Protein 2DP9 (pdb70)

B-factor: mean 29.83, std 12.29, range [11.93, 92.95]

Secondary structure (DSSP, 8-state):
---S---S-EEE--TTHHHHHHTT---EEEESS-----EEEEEEETTEEEEEEEEEEEEEEE-HHHHGGGHHHH---HHHHHHHHTTS-EEEEEEEEEEEEEEEEE---TTT-------TT---

InterPro domains:
  IPR007374 ASCH domain [PF04266] (9-70)
  IPR007374 ASCH domain [SM01022] (8-96)
  IPR015947 PUA-like superfamily [SSF88697] (2-113)

Foldseek 3Di:
DDDDDDDPAADEDEPPQLVCQQVPQAFWDKDQDDAPDFAKYFYDYPQWGFWIWTQHDKDDFDFLVRCVVVCRHHVDDSVVVCVPCVRHTMMIGGTDPHHTDPDIHGADDPDVGDDDDRCRPPDD

Organism: Thermus thermophilus (strain ATCC 27634 / DSM 579 / HB8) (NCBI:txid300852)

Solvent-accessible surface area: 8326 Å² total; per-residue (Å²): 101,151,72,189,102,129,24,199,80,46,28,68,3,188,88,81,55,0,28,26,0,2,78,48,165,6,64,21,11,18,56,111,163,83,4,143,47,114,23,53,10,0,1,13,11,74,16,119,36,15,0,1,0,27,1,70,15,33,86,40,83,25,42,13,102,89,0,55,76,55,67,106,66,0,61,7,116,73,71,130,5,103,58,79,0,129,150,102,81,0,30,0,27,33,6,84,63,24,32,102,8,142,152,79,82,120,24,80,160,165,135,59,35,106,113,161,125,81,97,34,41,64,230,250

CATH classification: 2.30.130.30

Sequence (124 aa):
MDYMERPKLGLIVREPYASLIVDGRKVWEIRRRKTRHRGPLGIVSGGRLIGQADLVGVEGPFSVEELLAHQEKHLAEEAFLRAYAKDEPLYAWVLENAFRYEKPLHVPRRPGRVMFVDLSEVRW

Nearest PDB structures (foldseek):
  2dp9-assembly1_A-2  TM=1.008E+00  e=6.711E-28  Thermus thermophilus HB8
  1wk2-assembly1_A  TM=9.762E-01  e=2.920E-15  Thermus thermophilus
  5y6c-assembly2_B  TM=8.685E-01  e=6.038E-07  Zymomonas mobilis subsp. mobilis ATCC 10988
  5y6b-assembly4_D  TM=8.730E-01  e=1.292E-06  Zymomonas mobilis subsp. mobilis ATCC 10988
  5guq-assembly4_D  TM=8.792E-01  e=3.797E-06  Zymomonas mobilis subsp. mobilis ATCC 10988

Structure (mmCIF, N/CA/C/O backbone):
data_2DP9
#
_entry.id   2DP9
#
_cell.length_a   52.369
_cell.length_b   54.468
_cell.length_c   42.980
_cell.angle_alpha   90.00
_cell.angle_beta   97.22
_cell.angle_gamma   90.00
#
_symmetry.space_group_name_H-M   'C 1 2 1'
#
loop_
_entity.id
_entity.type
_entity.pdbx_description
1 polymer 'Hypothetical protein TTHA0113'
2 water water
#
loop_
_atom_site.group_PDB
_atom_site.id
_atom_site.type_symbol
_atom_site.label_atom_id
_atom_site.label_alt_id
_atom_site.label_comp_id
_atom_site.label_asym_id
_atom_site.label_entity_id
_atom_site.label_seq_id
_atom_site.pdbx_PDB_ins_code
_atom_site.Cartn_x
_atom_site.Cartn_y
_atom_site.Cartn_z
_atom_site.occupancy
_atom_site.B_iso_or_equiv
_atom_site.auth_seq_id
_atom_site.auth_comp_id
_atom_site.auth_asym_id
_atom_site.auth_atom_id
_atom_site.pdbx_PDB_model_num
ATOM 1 N N . MET A 1 1 ? 6.328 43.762 -3.925 1.00 61.44 -2 MET A N 1
ATOM 2 C CA . MET A 1 1 ? 5.401 44.921 -4.072 1.00 61.61 -2 MET A CA 1
ATOM 3 C C . MET A 1 1 ? 5.896 45.897 -5.134 1.00 60.45 -2 MET A C 1
ATOM 4 O O . MET A 1 1 ? 6.118 47.077 -4.857 1.00 60.20 -2 MET A O 1
ATOM 9 N N . ASP A 1 2 ? 6.068 45.391 -6.351 1.00 58.57 -1 ASP A N 1
ATOM 10 C CA . ASP A 1 2 ? 6.524 46.200 -7.477 1.00 56.13 -1 ASP A CA 1
ATOM 11 C C . ASP A 1 2 ? 7.862 46.885 -7.205 1.00 53.48 -1 ASP A C 1
ATOM 12 O O . ASP A 1 2 ? 7.940 48.111 -7.114 1.00 52.28 -1 ASP A O 1
ATOM 17 N N . TYR A 1 3 ? 8.912 46.083 -7.078 1.00 49.97 0 TYR A N 1
ATOM 18 C CA . TYR A 1 3 ? 10.251 46.596 -6.828 1.00 47.10 0 TYR A CA 1
ATOM 19 C C . TYR A 1 3 ? 11.075 46.511 -8.107 1.00 46.26 0 TYR A C 1
ATOM 20 O O . TYR A 1 3 ? 10.806 45.675 -8.968 1.00 45.53 0 TYR A O 1
ATOM 29 N N . MET A 1 4 ? 12.077 47.374 -8.233 1.00 45.25 1 MET A N 1
ATOM 30 C CA . MET A 1 4 ? 12.934 47.348 -9.414 1.00 44.98 1 MET A CA 1
ATOM 31 C C . MET A 1 4 ? 14.200 46.558 -9.095 1.00 43.59 1 MET A C 1
ATOM 32 O O . MET A 1 4 ? 14.725 45.835 -9.945 1.00 42.84 1 MET A O 1
ATOM 37 N N . GLU A 1 5 ? 14.683 46.705 -7.865 1.00 40.76 2 GLU A N 1
ATOM 38 C CA . GLU A 1 5 ? 15.877 45.998 -7.426 1.00 40.43 2 GLU A CA 1
ATOM 39 C C . GLU A 1 5 ? 15.545 44.565 -7.015 1.00 38.29 2 GLU A C 1
ATOM 40 O O . GLU A 1 5 ? 14.434 44.271 -6.583 1.00 36.06 2 GLU A O 1
ATOM 46 N N . ARG A 1 6 ? 16.515 43.673 -7.164 1.00 36.97 3 ARG A N 1
ATOM 47 C CA . ARG A 1 6 ? 16.324 42.278 -6.804 1.00 35.36 3 ARG A CA 1
ATOM 48 C C . ARG A 1 6 ? 17.425 41.868 -5.832 1.00 33.39 3 ARG A C 1
ATOM 49 O O . ARG A 1 6 ? 18.508 42.447 -5.842 1.00 33.68 3 ARG A O 1
ATOM 57 N N . PRO A 1 7 ? 17.160 40.868 -4.973 1.00 30.28 4 PRO A N 1
ATOM 58 C CA . PRO A 1 7 ? 18.163 40.414 -4.005 1.00 26.57 4 PRO A CA 1
ATOM 59 C C . PRO A 1 7 ? 19.375 39.760 -4.661 1.00 25.05 4 PRO A C 1
ATOM 60 O O . PRO A 1 7 ? 19.252 39.082 -5.685 1.00 23.04 4 PRO A O 1
ATOM 64 N N . LYS A 1 8 ? 20.544 39.971 -4.062 1.00 24.41 5 LYS A N 1
ATOM 65 C CA . LYS A 1 8 ? 21.793 39.413 -4.566 1.00 22.63 5 LYS A CA 1
ATOM 66 C C . LYS A 1 8 ? 22.050 38.026 -3.985 1.00 20.37 5 LYS A C 1
ATOM 67 O O . LYS A 1 8 ? 22.776 37.219 -4.575 1.00 17.83 5 LYS A O 1
ATOM 73 N N . LEU A 1 9 ? 21.453 37.770 -2.825 1.00 17.71 6 LEU A N 1
ATOM 74 C CA . LEU A 1 9 ? 21.610 36.503 -2.123 1.00 16.45 6 LEU A CA 1
ATOM 75 C C . LEU A 1 9 ? 20.280 35.801 -1.880 1.00 16.79 6 LEU A C 1
ATOM 76 O O . LEU A 1 9 ? 19.248 36.437 -1.674 1.00 15.65 6 LEU A O 1
ATOM 81 N N . GLY A 1 10 ? 20.320 34.476 -1.891 1.00 17.55 7 GLY A N 1
ATOM 82 C CA . GLY A 1 10 ? 19.118 33.707 -1.652 1.00 15.39 7 GLY A CA 1
ATOM 83 C C . GLY A 1 10 ? 19.350 32.682 -0.564 1.00 16.33 7 GLY A C 1
ATOM 84 O O . GLY A 1 10 ? 20.490 32.345 -0.247 1.00 15.94 7 GLY A O 1
ATOM 85 N N . LEU A 1 11 ? 18.260 32.200 0.020 1.00 15.94 8 LEU A N 1
ATOM 86 C CA . LEU A 1 11 ? 18.331 31.192 1.058 1.00 14.30 8 LEU A CA 1
ATOM 87 C C . LEU A 1 11 ? 17.490 30.012 0.615 1.00 14.25 8 LEU 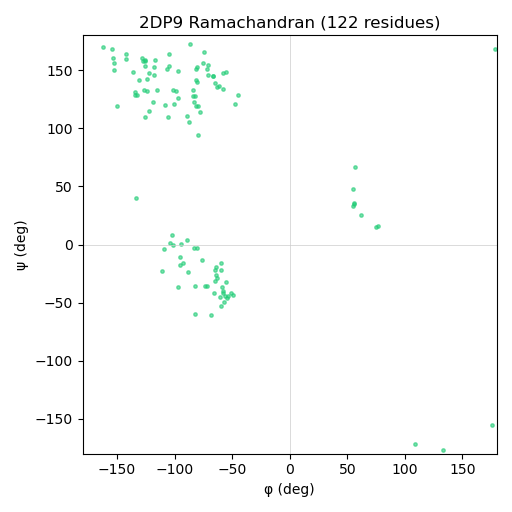A C 1
ATOM 88 O O . LEU A 1 11 ? 16.351 30.182 0.182 1.00 13.04 8 LEU A O 1
ATOM 93 N N . ILE A 1 12 ? 18.046 28.812 0.720 1.00 16.08 9 ILE A N 1
ATOM 94 C CA . ILE A 1 12 ? 17.299 27.623 0.346 1.00 14.92 9 ILE A CA 1
ATOM 95 C C . ILE A 1 12 ? 16.346 27.252 1.483 1.00 17.20 9 ILE A C 1
ATOM 96 O O . ILE A 1 12 ? 16.771 26.993 2.615 1.00 15.27 9 ILE A O 1
ATOM 101 N N . VAL A 1 13 ? 15.050 27.248 1.188 1.00 16.47 10 VAL A N 1
ATOM 102 C CA . VAL A 1 13 ? 14.049 26.899 2.196 1.00 17.81 10 VAL A CA 1
ATOM 103 C C . VAL A 1 13 ? 13.159 25.793 1.644 1.00 17.61 10 VAL A C 1
ATOM 104 O O . VAL A 1 13 ? 12.698 25.870 0.510 1.00 14.77 10 VAL A O 1
ATOM 108 N N . ARG A 1 14 ? 12.925 24.764 2.450 1.00 18.74 11 ARG A N 1
ATOM 109 C CA . ARG A 1 14 ? 12.099 23.641 2.019 1.00 18.92 11 ARG A CA 1
ATOM 110 C C . ARG A 1 14 ? 10.618 23.958 2.148 1.00 18.97 11 ARG A C 1
ATOM 111 O O . ARG A 1 14 ? 10.215 24.786 2.971 1.00 16.79 11 ARG A O 1
ATOM 119 N N . GLU A 1 15 ? 9.802 23.312 1.327 1.00 17.44 12 GLU A N 1
ATOM 120 C CA . GLU A 1 15 ? 8.370 23.511 1.433 1.00 20.74 12 GLU A CA 1
ATOM 121 C C . GLU A 1 15 ? 8.002 22.708 2.675 1.00 22.11 12 GLU A C 1
ATOM 122 O O . GLU A 1 15 ? 8.731 21.795 3.062 1.00 24.65 12 GLU A O 1
ATOM 128 N N . PRO A 1 16 ? 6.887 23.047 3.334 1.00 21.94 13 PRO A N 1
ATOM 129 C CA . PRO A 1 16 ? 5.950 24.124 2.999 1.00 22.66 13 PRO A CA 1
ATOM 130 C C . PRO A 1 16 ? 6.404 25.495 3.517 1.00 21.59 13 PRO A C 1
ATOM 131 O O . PRO A 1 16 ? 5.762 26.512 3.254 1.00 21.34 13 PRO A O 1
ATOM 135 N N . TYR A 1 17 ? 7.518 25.516 4.242 1.00 19.94 14 TYR A N 1
ATOM 136 C CA . TYR A 1 17 ? 8.039 26.753 4.814 1.00 18.47 14 TYR A CA 1
ATOM 137 C C . TYR A 1 17 ? 8.339 27.851 3.800 1.00 16.34 14 TYR A C 1
ATOM 138 O O . TYR A 1 17 ? 8.076 29.019 4.064 1.00 13.93 14 TYR A O 1
ATOM 147 N N . ALA A 1 18 ? 8.902 27.480 2.652 1.00 15.83 15 ALA A N 1
ATOM 148 C CA . ALA A 1 18 ? 9.223 28.455 1.613 1.00 15.46 15 ALA A CA 1
ATOM 149 C C . ALA A 1 18 ? 7.975 29.231 1.192 1.00 13.13 15 ALA A C 1
ATOM 150 O O . ALA A 1 18 ? 7.989 30.462 1.129 1.00 15.41 15 ALA A O 1
ATOM 152 N N . SER A 1 19 ? 6.900 28.506 0.902 1.00 15.39 16 SER A N 1
ATOM 153 C CA . SER A 1 19 ? 5.651 29.122 0.487 1.00 14.68 16 SER A CA 1
ATOM 154 C C . SER A 1 19 ? 5.022 29.958 1.592 1.00 14.73 16 SER A C 1
ATOM 155 O O . SER A 1 19 ? 4.506 31.047 1.333 1.00 14.90 16 SER A O 1
ATOM 158 N N . LEU A 1 20 ? 5.049 29.446 2.818 1.00 14.00 17 LEU A N 1
ATOM 159 C CA . LEU A 1 20 ? 4.467 30.173 3.938 1.00 15.70 17 LEU A CA 1
ATOM 160 C C . LEU A 1 20 ? 5.144 31.533 4.080 1.00 14.91 17 LEU A C 1
ATOM 161 O O . LEU A 1 20 ? 4.496 32.527 4.399 1.00 17.26 17 LEU A O 1
ATOM 166 N N . ILE A 1 21 ? 6.448 31.571 3.828 1.00 16.86 18 ILE A N 1
ATOM 167 C CA . ILE A 1 21 ? 7.200 32.819 3.912 1.00 14.09 18 ILE A CA 1
ATOM 168 C C . ILE A 1 21 ? 6.810 33.797 2.806 1.00 15.53 18 ILE A C 1
ATOM 169 O O . ILE A 1 21 ? 6.335 34.901 3.089 1.00 17.87 18 ILE A O 1
ATOM 174 N N . VAL A 1 22 ? 6.997 33.401 1.548 1.00 13.66 19 VAL A N 1
ATOM 175 C CA . VAL A 1 22 ? 6.687 34.305 0.446 1.00 13.89 19 VAL A CA 1
ATOM 176 C C . VAL A 1 22 ? 5.222 34.690 0.321 1.00 16.53 19 VAL A C 1
ATOM 177 O O . VAL A 1 22 ? 4.894 35.700 -0.309 1.00 16.58 19 VAL A O 1
ATOM 181 N N . ASP A 1 23 ? 4.340 33.896 0.919 1.00 16.49 20 ASP A N 1
ATOM 182 C CA . ASP A 1 23 ? 2.918 34.194 0.876 1.00 17.05 20 ASP A CA 1
ATOM 183 C C . ASP A 1 23 ? 2.549 35.086 2.059 1.00 17.36 20 ASP A C 1
ATOM 184 O O . ASP A 1 23 ? 1.385 35.413 2.263 1.00 17.65 20 ASP A O 1
ATOM 189 N N . GLY A 1 24 ? 3.564 35.475 2.829 1.00 16.39 21 GLY A N 1
ATOM 190 C CA . GLY A 1 24 ? 3.374 36.367 3.965 1.00 18.36 21 GLY A CA 1
ATOM 191 C C . GLY A 1 24 ? 2.776 35.796 5.239 1.00 19.58 21 GLY A C 1
ATOM 192 O O . GLY A 1 24 ? 2.347 36.551 6.112 1.00 21.15 21 GLY A O 1
ATOM 193 N N . ARG A 1 25 ? 2.766 34.473 5.366 1.00 19.21 22 ARG A N 1
ATOM 194 C CA . ARG A 1 25 ? 2.185 33.819 6.534 1.00 19.60 22 ARG A CA 1
ATOM 195 C C . ARG A 1 25 ? 3.179 33.472 7.634 1.00 21.42 22 ARG A C 1
ATOM 196 O O . ARG A 1 25 ? 2.791 33.218 8.775 1.00 19.83 22 ARG A O 1
ATOM 204 N N . LYS A 1 26 ? 4.460 33.466 7.286 1.00 20.99 23 LYS A N 1
ATOM 205 C CA . LYS A 1 26 ? 5.510 33.092 8.227 1.00 19.39 23 LYS A CA 1
ATOM 206 C C . LYS A 1 26 ? 6.561 34.194 8.313 1.00 19.50 23 LYS A C 1
ATOM 207 O O . LYS A 1 26 ? 7.320 34.405 7.366 1.00 20.93 23 LYS A O 1
ATOM 213 N N . VAL A 1 27 ? 6.596 34.895 9.447 1.00 18.38 24 VAL A N 1
ATOM 214 C CA . VAL A 1 27 ? 7.542 35.987 9.651 1.00 20.20 24 VAL A CA 1
ATOM 215 C C . VAL A 1 27 ? 8.819 35.592 10.382 1.00 20.42 24 VAL A C 1
ATOM 216 O O . VAL A 1 27 ? 9.764 36.382 10.454 1.00 20.79 24 VAL A O 1
ATOM 220 N N . TRP A 1 28 ? 8.838 34.382 10.931 1.00 18.60 25 TRP A N 1
ATOM 221 C CA . TRP A 1 28 ? 10.005 33.866 11.648 1.00 19.93 25 TRP A CA 1
ATOM 222 C C . TRP A 1 28 ? 10.505 32.610 10.944 1.00 19.50 25 TRP A C 1
ATOM 223 O O . TRP A 1 28 ? 9.751 31.652 10.765 1.00 20.00 25 TRP A O 1
ATOM 234 N N . GLU A 1 29 ? 11.768 32.628 10.535 1.00 16.67 26 GLU A N 1
ATOM 235 C CA . GLU A 1 29 ? 12.389 31.486 9.872 1.00 18.49 26 GLU A CA 1
ATOM 236 C C . GLU A 1 29 ? 13.376 30.902 10.883 1.00 18.91 26 GLU A C 1
ATOM 237 O O . GLU A 1 29 ? 14.297 31.588 11.326 1.00 18.62 26 GLU A O 1
ATOM 243 N N . ILE A 1 30 ? 13.166 29.640 11.250 1.00 18.12 27 ILE A N 1
ATOM 244 C CA . ILE A 1 30 ? 13.999 28.969 12.242 1.00 20.18 27 ILE A CA 1
ATOM 245 C C . ILE A 1 30 ? 15.288 28.361 11.702 1.00 20.34 27 ILE A C 1
ATOM 246 O O . ILE A 1 30 ? 15.268 27.573 10.757 1.00 19.72 27 ILE A O 1
ATOM 251 N N . ARG A 1 31 ? 16.404 28.707 12.345 1.00 19.94 28 ARG A N 1
ATOM 252 C CA . ARG A 1 31 ? 17.727 28.233 11.941 1.00 22.27 28 ARG A CA 1
ATOM 253 C C . ARG A 1 31 ? 18.620 27.931 13.149 1.00 24.32 28 ARG A C 1
ATOM 254 O O . ARG A 1 31 ? 18.387 28.437 14.245 1.00 25.23 28 ARG A O 1
ATOM 262 N N . ARG A 1 32 ? 19.650 27.119 12.932 1.00 25.11 29 ARG A N 1
ATOM 263 C CA . ARG A 1 32 ? 20.581 26.737 13.996 1.00 27.97 29 ARG A CA 1
ATOM 264 C C . ARG A 1 32 ? 21.576 27.836 14.360 1.00 26.55 29 ARG A C 1
ATOM 265 O O . ARG A 1 32 ? 22.261 27.746 15.380 1.00 27.18 29 ARG A O 1
ATOM 273 N N . ARG A 1 33 ? 21.679 28.865 13.528 1.00 25.19 30 ARG A N 1
ATOM 274 C CA . ARG A 1 33 ? 22.630 29.934 13.803 1.00 24.73 30 ARG A CA 1
ATOM 275 C C . ARG A 1 33 ? 22.107 31.308 13.438 1.00 23.69 30 ARG A C 1
ATOM 276 O O . ARG A 1 33 ? 21.130 31.444 12.703 1.00 21.16 30 ARG A O 1
ATOM 284 N N . LYS A 1 34 ? 22.769 32.331 13.961 1.00 23.43 31 LYS A N 1
ATOM 285 C CA . LYS A 1 34 ? 22.396 33.705 13.660 1.00 25.55 31 LYS A CA 1
ATOM 286 C C . LYS A 1 34 ? 23.105 34.125 12.383 1.00 23.67 31 LYS A C 1
ATOM 287 O O . LYS A 1 34 ? 23.939 33.392 11.854 1.00 23.68 31 LYS A O 1
ATOM 293 N N . THR A 1 35 ? 22.749 35.308 11.898 1.00 22.97 32 THR A N 1
ATOM 294 C CA . THR A 1 35 ? 23.357 35.897 10.718 1.00 21.91 32 THR A CA 1
ATOM 295 C C . THR A 1 35 ? 23.209 37.398 10.899 1.00 23.18 32 THR A C 1
ATOM 296 O O . THR A 1 35 ? 22.259 37.853 11.536 1.00 23.72 32 THR A O 1
ATOM 300 N N . ARG A 1 36 ? 24.149 38.162 10.355 1.00 24.51 33 ARG A N 1
ATOM 301 C CA . ARG A 1 36 ? 24.089 39.614 10.447 1.00 25.72 33 ARG A CA 1
ATOM 302 C C . ARG A 1 36 ? 23.574 40.175 9.137 1.00 26.70 33 ARG A C 1
ATOM 303 O O . ARG A 1 36 ? 23.441 41.389 8.976 1.00 26.02 33 ARG A O 1
ATOM 311 N N . HIS A 1 37 ? 23.294 39.295 8.183 1.00 25.00 34 HIS A N 1
ATOM 312 C CA . HIS A 1 37 ? 22.784 39.775 6.914 1.00 24.57 34 HIS A CA 1
ATOM 313 C C . HIS A 1 37 ? 21.460 40.474 7.167 1.00 24.24 34 HIS A C 1
ATOM 314 O O . HIS A 1 37 ? 20.622 39.991 7.932 1.00 23.55 34 HIS A O 1
ATOM 321 N N . ARG A 1 38 ? 21.287 41.624 6.533 1.00 24.75 35 ARG A N 1
ATOM 322 C CA . ARG A 1 38 ? 20.064 42.398 6.669 1.00 25.28 35 ARG A CA 1
ATOM 323 C C . ARG A 1 38 ? 19.667 42.885 5.283 1.00 26.32 35 ARG A C 1
ATOM 324 O O . ARG A 1 38 ? 20.529 43.128 4.443 1.00 28.05 35 ARG A O 1
ATOM 332 N N . GLY A 1 39 ? 18.368 43.019 5.038 1.00 25.74 36 GLY A N 1
ATOM 333 C CA . GLY A 1 39 ? 17.919 43.467 3.734 1.00 24.21 36 GLY A CA 1
ATOM 334 C C . GLY A 1 39 ? 17.257 42.338 2.962 1.00 23.99 36 GLY A C 1
ATOM 335 O O . GLY A 1 39 ? 17.034 41.259 3.518 1.00 21.04 36 GLY A O 1
ATOM 336 N N . PRO A 1 40 ? 16.945 42.548 1.673 1.00 23.68 37 PRO A N 1
ATOM 337 C CA . PRO A 1 40 ? 16.301 41.511 0.866 1.00 22.72 37 PRO A CA 1
ATOM 338 C C . PRO A 1 40 ? 17.052 40.183 0.835 1.00 20.45 37 PRO A C 1
ATOM 339 O O . PRO A 1 40 ? 18.277 40.134 0.903 1.00 20.38 37 PRO A O 1
ATOM 343 N N . LEU A 1 41 ? 16.288 39.106 0.726 1.00 19.42 38 LEU A N 1
ATOM 344 C CA . LEU A 1 41 ? 16.835 37.763 0.698 1.00 18.01 38 LEU A CA 1
ATOM 345 C C . LEU A 1 41 ? 15.900 36.913 -0.145 1.00 18.37 38 LEU A C 1
ATOM 346 O O . LEU A 1 41 ? 14.726 36.776 0.185 1.00 17.30 38 LEU A O 1
ATOM 351 N N . GLY A 1 42 ? 16.415 36.362 -1.239 1.00 15.81 39 GLY A N 1
ATOM 352 C CA . GLY A 1 42 ? 15.588 35.533 -2.093 1.00 14.73 39 GLY A CA 1
ATOM 353 C C . GLY A 1 42 ? 15.277 34.204 -1.428 1.00 13.60 39 GLY A C 1
ATOM 354 O O . GLY A 1 42 ? 16.098 33.670 -0.679 1.00 14.03 39 GLY A O 1
ATOM 355 N N . ILE A 1 43 ? 14.084 33.677 -1.686 1.00 11.93 40 ILE A N 1
ATOM 356 C CA . ILE A 1 43 ? 13.678 32.398 -1.116 1.00 13.97 40 ILE A CA 1
ATOM 357 C C . ILE A 1 43 ? 13.736 31.344 -2.213 1.00 14.65 40 ILE A C 1
ATOM 358 O O . ILE A 1 43 ? 12.919 31.352 -3.131 1.00 16.12 40 ILE A O 1
ATOM 363 N N . VAL A 1 44 ? 14.702 30.440 -2.112 1.00 15.51 41 VAL A N 1
ATOM 364 C CA . VAL A 1 44 ? 14.889 29.384 -3.108 1.00 15.80 41 VAL A CA 1
ATOM 365 C C . VAL A 1 44 ? 14.316 28.050 -2.647 1.00 17.40 41 VAL A C 1
ATOM 366 O O . VAL A 1 44 ? 14.721 27.512 -1.622 1.00 19.87 41 VAL A O 1
ATOM 370 N N . SER A 1 45 ? 13.377 27.515 -3.416 1.00 20.11 42 SER A N 1
ATOM 371 C CA . SER A 1 45 ? 12.747 26.248 -3.077 1.00 22.73 42 SER A CA 1
ATOM 372 C C . SER A 1 45 ? 12.674 25.355 -4.307 1.00 24.97 42 SER A C 1
ATOM 373 O O . SER A 1 45 ? 12.243 25.788 -5.378 1.00 23.90 42 SER A O 1
ATOM 376 N N . GLY A 1 46 ? 13.105 24.107 -4.147 1.00 27.17 43 GLY A N 1
ATOM 377 C CA . GLY A 1 46 ? 13.089 23.169 -5.253 1.00 27.98 43 GLY A CA 1
ATOM 378 C C . GLY A 1 46 ? 13.851 23.644 -6.480 1.00 29.24 43 GLY A C 1
ATOM 379 O O . GLY A 1 46 ? 13.443 23.369 -7.608 1.00 29.90 43 GLY A O 1
ATOM 380 N N . GLY A 1 47 ? 14.952 24.361 -6.270 1.00 27.69 44 GLY A N 1
ATOM 381 C CA . GLY A 1 47 ? 15.736 24.842 -7.394 1.00 26.41 44 GLY A CA 1
ATOM 382 C C . GLY A 1 47 ? 15.133 26.015 -8.151 1.00 26.14 44 GLY A C 1
ATOM 383 O O . GLY A 1 47 ? 15.561 26.324 -9.263 1.00 28.10 44 GLY A O 1
ATOM 384 N N . ARG A 1 48 ? 14.142 26.671 -7.559 1.00 23.29 45 ARG A N 1
ATOM 385 C CA . ARG A 1 48 ? 13.497 27.818 -8.195 1.00 22.39 45 ARG A CA 1
ATOM 386 C C . ARG A 1 48 ? 13.420 28.969 -7.206 1.00 20.63 45 ARG A C 1
ATOM 387 O O . ARG A 1 48 ? 13.180 28.755 -6.019 1.00 18.06 45 ARG A O 1
ATOM 395 N N . LEU A 1 49 ? 13.635 30.185 -7.698 1.00 19.01 46 LEU A N 1
ATOM 396 C CA . LEU A 1 49 ? 13.544 31.376 -6.863 1.00 18.66 46 LEU A CA 1
ATOM 397 C C . LEU A 1 49 ? 12.066 31.778 -6.932 1.00 18.53 46 LEU A C 1
ATOM 398 O O . LEU A 1 49 ? 11.607 32.305 -7.948 1.00 18.30 46 LEU A O 1
ATOM 403 N N . ILE A 1 50 ? 11.322 31.524 -5.856 1.00 17.44 47 ILE A N 1
ATOM 404 C CA . ILE A 1 50 ? 9.893 31.813 -5.845 1.00 19.69 47 ILE A CA 1
ATOM 405 C C . ILE A 1 50 ? 9.461 33.174 -5.302 1.00 18.77 47 ILE A C 1
ATOM 406 O O . ILE A 1 50 ? 8.337 33.611 -5.539 1.00 18.43 47 ILE A O 1
ATOM 411 N N . GLY A 1 51 ? 10.351 33.846 -4.590 1.00 17.37 48 GLY A N 1
ATOM 412 C CA . GLY A 1 51 ? 10.005 35.140 -4.038 1.00 16.20 48 GLY A CA 1
ATOM 413 C C . GLY A 1 51 ? 11.119 35.678 -3.174 1.00 16.19 48 GLY A C 1
ATOM 414 O O . GLY A 1 51 ? 12.278 35.302 -3.339 1.00 12.93 48 GLY A O 1
ATOM 415 N N . GLN A 1 52 ? 10.772 36.550 -2.236 1.00 16.23 49 GLN A N 1
ATOM 416 C CA . GLN A 1 52 ? 11.776 37.138 -1.364 1.00 15.59 49 GLN A CA 1
ATOM 417 C C . GLN A 1 52 ? 11.137 37.738 -0.129 1.00 15.46 49 GLN A C 1
ATOM 418 O O . GLN A 1 52 ? 9.917 37.868 -0.040 1.00 13.44 49 GLN A O 1
ATOM 424 N N . ALA A 1 53 ? 11.989 38.113 0.817 1.00 16.02 50 ALA A N 1
ATOM 425 C CA . ALA A 1 53 ? 11.562 38.745 2.051 1.00 17.83 50 ALA A CA 1
ATOM 426 C C . ALA A 1 53 ? 12.730 39.589 2.545 1.00 18.37 50 ALA A C 1
ATOM 427 O O . ALA A 1 53 ? 13.875 39.386 2.128 1.00 17.04 50 ALA A O 1
ATOM 429 N N . ASP A 1 54 ? 12.444 40.544 3.419 1.00 17.79 51 ASP A N 1
ATOM 430 C CA . ASP A 1 54 ? 13.506 41.367 3.977 1.00 17.92 51 ASP A CA 1
ATOM 431 C C . ASP A 1 54 ? 13.880 40.777 5.339 1.00 16.30 51 ASP A C 1
ATOM 432 O O . ASP A 1 54 ? 13.013 40.567 6.180 1.00 15.94 51 ASP A O 1
ATOM 437 N N . LEU A 1 55 ? 15.158 40.482 5.547 1.00 16.97 52 LEU A N 1
ATOM 4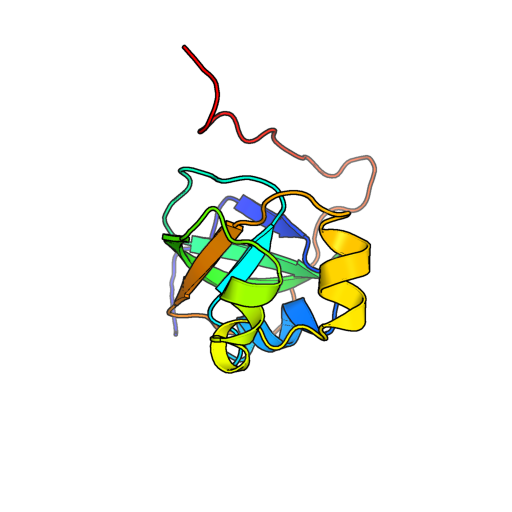38 C CA . LEU A 1 55 ? 15.608 39.967 6.835 1.00 18.31 52 LEU A CA 1
ATOM 439 C C . LEU A 1 55 ? 15.949 41.234 7.621 1.00 19.55 52 LEU A C 1
ATOM 440 O O . LEU A 1 55 ? 16.920 41.926 7.302 1.00 20.39 52 LEU A O 1
ATOM 445 N N . VAL A 1 56 ? 15.144 41.536 8.637 1.00 19.43 53 VAL A N 1
ATOM 446 C CA . VAL A 1 56 ? 15.326 42.752 9.428 1.00 22.09 53 VAL A CA 1
ATOM 447 C C . VAL A 1 56 ? 15.829 42.582 10.862 1.00 23.28 53 VAL A C 1
ATOM 448 O O . VAL A 1 56 ? 16.060 43.573 11.557 1.00 25.53 53 VAL A O 1
ATOM 452 N N . GLY A 1 57 ? 15.995 41.341 11.305 1.00 23.01 54 GLY A N 1
ATOM 453 C CA . GLY A 1 57 ? 16.481 41.103 12.651 1.00 20.16 54 GLY A CA 1
ATOM 454 C C . GLY A 1 57 ? 16.561 39.627 12.988 1.00 21.39 54 GLY A C 1
ATOM 455 O O . GLY A 1 57 ? 16.058 38.780 12.246 1.00 19.08 54 GLY A O 1
ATOM 456 N N . VAL A 1 58 ? 17.211 39.308 14.100 1.00 19.94 55 VAL A N 1
ATOM 457 C CA . VAL A 1 58 ? 17.314 37.917 14.526 1.00 22.85 55 VAL A CA 1
ATOM 458 C C . VAL A 1 58 ? 17.004 37.818 16.012 1.00 24.17 55 VAL A C 1
ATOM 459 O O . VAL A 1 58 ? 17.575 38.548 16.819 1.00 25.70 55 VAL A O 1
ATOM 463 N N . GLU A 1 59 ? 16.090 36.925 16.370 1.00 25.32 56 GLU A N 1
ATOM 464 C CA . GLU A 1 59 ? 15.724 36.730 17.769 1.00 24.08 56 GLU A CA 1
ATOM 465 C C . GLU A 1 59 ? 16.312 35.412 18.257 1.00 24.02 56 GLU A C 1
ATOM 466 O O . GLU A 1 59 ? 16.491 34.478 17.474 1.00 22.40 56 GLU A O 1
ATOM 472 N N . GLY A 1 60 ? 16.606 35.337 19.553 1.00 24.17 57 GLY A N 1
ATOM 473 C CA . GLY A 1 60 ? 17.169 34.120 20.111 1.00 22.85 57 GLY A CA 1
ATOM 474 C C . GLY A 1 60 ? 18.373 34.358 21.006 1.00 22.83 57 GLY A C 1
ATOM 475 O O . GLY A 1 60 ? 18.761 35.503 21.238 1.00 23.57 57 GLY A O 1
ATOM 476 N N . PRO A 1 61 ? 19.003 33.290 21.508 1.00 23.12 58 PRO A N 1
ATOM 477 C CA . PRO A 1 61 ? 18.629 31.892 21.263 1.00 25.76 58 PRO A CA 1
ATOM 478 C C . PRO A 1 61 ? 17.346 31.450 21.959 1.00 26.25 58 PRO A C 1
ATOM 479 O O . PRO A 1 61 ? 16.992 31.970 23.018 1.00 25.63 58 PRO A O 1
ATOM 483 N N . PHE A 1 62 ? 16.657 30.487 21.353 1.00 25.22 59 PHE A N 1
ATOM 484 C CA . PHE A 1 62 ? 15.418 29.952 21.913 1.00 27.23 59 PHE A CA 1
ATOM 485 C C . PHE A 1 62 ? 15.581 28.482 22.235 1.00 28.57 59 PHE A C 1
ATOM 486 O O . PHE A 1 62 ? 16.444 27.803 21.679 1.00 31.00 59 PHE A O 1
ATOM 494 N N . SER A 1 63 ? 14.725 28.000 23.129 1.00 29.74 60 SER A N 1
ATOM 495 C CA . SER A 1 63 ? 14.675 26.591 23.473 1.00 28.12 60 SER A CA 1
ATOM 496 C C . SER A 1 63 ? 13.403 26.234 22.712 1.00 28.11 60 SER A C 1
ATOM 497 O O . SER A 1 63 ? 12.659 27.133 22.323 1.00 27.10 60 SER A O 1
ATOM 500 N N . VAL A 1 64 ? 13.143 24.955 22.482 1.00 27.57 61 VAL A N 1
ATOM 501 C CA . VAL A 1 64 ? 11.936 24.582 21.760 1.00 30.24 61 VAL A CA 1
ATOM 502 C C . VAL A 1 64 ? 10.703 25.112 22.488 1.00 31.24 61 VAL A C 1
ATOM 503 O O . VAL A 1 64 ? 9.773 25.632 21.865 1.00 31.61 61 VAL A O 1
ATOM 507 N N . GLU A 1 65 ? 10.709 24.997 23.812 1.00 31.86 62 GLU A N 1
ATOM 508 C CA . GLU A 1 65 ? 9.593 25.465 24.626 1.00 33.57 62 GLU A CA 1
ATOM 509 C C . GLU A 1 65 ? 9.289 26.942 24.388 1.00 33.08 62 GLU A C 1
ATOM 510 O O . GLU A 1 65 ? 8.125 27.331 24.258 1.00 32.68 62 GLU A O 1
ATOM 516 N N . GLU A 1 66 ? 10.335 27.763 24.326 1.00 32.35 63 GLU A N 1
ATOM 517 C CA . GLU A 1 66 ? 10.166 29.198 24.113 1.00 33.37 63 GLU A CA 1
ATOM 518 C C . GLU A 1 66 ? 9.580 29.527 22.741 1.00 34.20 63 GLU A C 1
ATOM 519 O O . GLU A 1 66 ? 8.875 30.527 22.591 1.00 35.22 63 GLU A O 1
ATOM 525 N N . LEU A 1 67 ? 9.881 28.698 21.742 1.00 33.49 64 LEU A N 1
ATOM 526 C CA . LEU A 1 67 ? 9.366 28.918 20.390 1.00 32.06 64 LEU A CA 1
ATOM 527 C C . LEU A 1 67 ? 7.887 28.575 20.267 1.00 32.87 64 LEU A C 1
ATOM 528 O O . LEU A 1 67 ? 7.153 29.240 19.537 1.00 31.59 64 LEU A O 1
ATOM 533 N N . LEU A 1 68 ? 7.451 27.538 20.977 1.00 32.71 65 LEU A N 1
ATOM 534 C CA . LEU A 1 68 ? 6.052 27.129 20.927 1.00 34.04 65 LEU A CA 1
ATOM 535 C C . LEU A 1 68 ? 5.128 28.250 21.3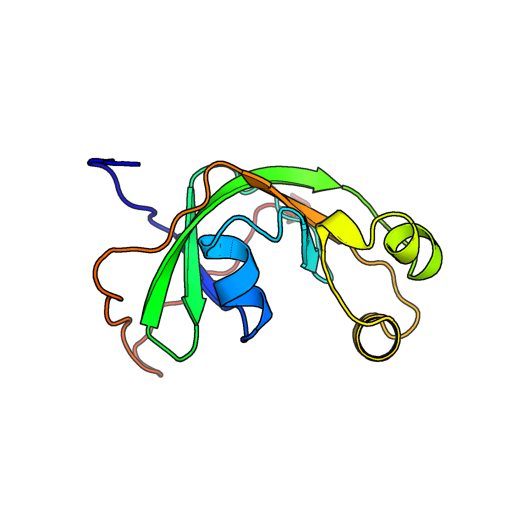95 1.00 34.05 65 LEU A C 1
ATOM 536 O O . LEU A 1 68 ? 3.924 28.218 21.150 1.00 33.88 65 LEU A O 1
ATOM 541 N N . ALA A 1 69 ? 5.701 29.245 22.063 1.00 33.04 66 ALA A N 1
ATOM 542 C CA . ALA A 1 69 ? 4.929 30.380 22.547 1.00 33.13 66 ALA A CA 1
ATOM 543 C C . ALA A 1 69 ? 4.709 31.368 21.405 1.00 34.43 66 ALA A C 1
ATOM 544 O O . ALA A 1 69 ? 4.027 32.384 21.566 1.00 34.51 66 ALA A O 1
ATOM 546 N N . HIS A 1 70 ? 5.293 31.065 20.250 1.00 34.25 67 HIS A N 1
ATOM 547 C CA . HIS A 1 70 ? 5.179 31.928 19.077 1.00 34.96 67 HIS A CA 1
ATOM 548 C C . HIS A 1 70 ? 4.841 31.095 17.853 1.00 33.57 67 HIS A C 1
ATOM 549 O O . HIS A 1 70 ? 5.359 31.330 16.760 1.00 32.15 67 HIS A O 1
ATOM 556 N N . GLN A 1 71 ? 3.961 30.121 18.053 1.00 33.26 68 GLN A N 1
ATOM 557 C CA . GLN A 1 71 ? 3.537 29.222 16.989 1.00 33.17 68 GLN A CA 1
ATOM 558 C C . GLN A 1 71 ? 3.077 29.961 15.733 1.00 32.35 68 GLN A C 1
ATOM 559 O O . GLN A 1 71 ? 3.396 29.556 14.617 1.00 31.93 68 GLN A O 1
ATOM 565 N N . GLU A 1 72 ? 2.331 31.044 15.919 1.00 31.15 69 GLU A N 1
ATOM 566 C CA . GLU A 1 72 ? 1.820 31.809 14.790 1.00 31.80 69 GLU A CA 1
ATOM 567 C C . GLU A 1 72 ? 2.910 32.480 13.956 1.00 29.21 69 GLU A C 1
ATOM 568 O O . GLU A 1 72 ? 2.691 32.789 12.786 1.00 27.78 69 GLU A O 1
ATOM 574 N N . LYS A 1 73 ? 4.082 32.691 14.547 1.00 26.69 70 LYS A N 1
ATOM 575 C CA . LYS A 1 73 ? 5.177 33.343 13.833 1.00 25.87 70 LYS A CA 1
ATOM 576 C C . LYS A 1 73 ? 5.988 32.417 12.929 1.00 25.48 70 LYS A C 1
ATOM 577 O O . LYS A 1 73 ? 6.432 32.831 11.855 1.00 23.52 70 LYS A O 1
ATOM 583 N N . HIS A 1 74 ? 6.180 31.169 13.350 1.00 23.42 71 HIS A N 1
ATOM 584 C CA . HIS A 1 74 ? 6.971 30.231 12.559 1.00 22.20 71 HIS A CA 1
ATOM 585 C C . HIS A 1 74 ? 6.183 29.086 11.923 1.00 21.73 71 HIS A C 1
ATOM 586 O O . HIS A 1 74 ? 6.626 28.499 10.936 1.00 20.59 71 HIS A O 1
ATOM 593 N N . LEU A 1 75 ? 5.025 28.770 12.491 1.00 22.95 72 LEU A N 1
ATOM 594 C CA . LEU A 1 75 ? 4.160 27.710 11.973 1.00 25.84 72 LEU A CA 1
ATOM 595 C C . LEU A 1 75 ? 4.867 26.367 11.838 1.00 27.77 72 LEU A C 1
ATOM 596 O O . LEU A 1 75 ? 4.556 25.585 10.938 1.00 27.84 72 LEU A O 1
ATOM 601 N N . ALA A 1 76 ? 5.813 26.096 12.731 1.00 29.91 73 ALA A N 1
ATOM 602 C CA . ALA A 1 76 ? 6.549 24.837 12.687 1.00 33.16 73 ALA A CA 1
ATOM 603 C C . ALA A 1 76 ? 6.032 23.837 13.718 1.00 35.71 73 ALA A C 1
ATOM 604 O O . ALA A 1 76 ? 5.833 24.179 14.882 1.00 36.43 73 ALA A O 1
ATOM 606 N N . GLU A 1 77 ? 5.817 22.601 13.279 1.00 39.37 74 GLU A N 1
ATOM 607 C CA . GLU A 1 77 ? 5.338 21.535 14.155 1.00 42.68 74 GLU A CA 1
ATOM 608 C C . GLU A 1 77 ? 6.337 21.217 15.263 1.00 43.45 74 GLU A C 1
ATOM 609 O O . GLU A 1 77 ? 7.538 21.101 15.015 1.00 43.19 74 GLU A O 1
ATOM 615 N N . GLU A 1 78 ? 5.831 21.068 16.483 1.00 44.09 75 GLU A N 1
ATOM 616 C CA . GLU A 1 78 ? 6.674 20.763 17.633 1.00 44.92 75 GLU A CA 1
ATOM 617 C C . GLU A 1 78 ? 7.532 19.531 17.374 1.00 44.65 75 GLU A C 1
ATOM 618 O O . GLU A 1 78 ? 8.725 19.515 17.676 1.00 45.15 75 GLU A O 1
ATOM 624 N N . ALA A 1 79 ? 6.916 18.497 16.814 1.00 44.59 76 ALA A N 1
ATOM 625 C CA . ALA A 1 79 ? 7.624 17.262 16.515 1.00 44.10 76 ALA A CA 1
ATOM 626 C C . ALA A 1 79 ? 8.861 17.538 15.661 1.00 44.32 76 ALA A C 1
ATOM 627 O O . ALA A 1 79 ? 9.948 17.025 15.939 1.00 43.60 76 ALA A O 1
ATOM 629 N N . PHE A 1 80 ? 8.694 18.352 14.623 1.00 43.66 77 PHE A N 1
ATOM 630 C CA . PHE A 1 80 ? 9.806 18.679 13.738 1.00 42.75 77 PHE A CA 1
ATOM 631 C C . PHE A 1 80 ? 10.816 19.603 14.413 1.00 41.29 77 PHE A C 1
ATOM 632 O O . PHE A 1 80 ? 12.017 19.481 14.181 1.00 40.12 77 PHE A O 1
ATOM 640 N N . LEU A 1 81 ? 10.334 20.524 15.247 1.00 40.80 78 LEU A N 1
ATOM 641 C CA . LEU A 1 81 ? 11.231 21.443 15.948 1.00 40.58 78 LEU A CA 1
ATOM 642 C C . LEU A 1 81 ? 12.218 20.680 16.822 1.00 41.29 78 LEU A C 1
ATOM 643 O O . LEU A 1 81 ? 13.430 20.877 16.719 1.00 41.21 78 LEU A O 1
ATOM 648 N N . ARG A 1 82 ? 11.692 19.810 17.682 1.00 41.12 79 ARG A N 1
ATOM 649 C CA . ARG A 1 82 ? 12.527 19.016 18.576 1.00 42.26 79 ARG A CA 1
ATOM 650 C C . ARG A 1 82 ? 13.489 18.125 17.793 1.00 42.25 79 ARG A C 1
ATOM 651 O O . ARG A 1 82 ? 14.675 18.044 18.119 1.00 42.94 79 ARG A O 1
ATOM 659 N N . ALA A 1 83 ? 12.977 17.460 16.762 1.00 42.20 80 ALA A N 1
ATOM 660 C CA . ALA A 1 83 ? 13.803 16.580 15.942 1.00 42.57 80 ALA A CA 1
ATOM 661 C C . ALA A 1 83 ? 14.881 17.379 15.221 1.00 44.18 80 ALA A C 1
ATOM 662 O O . ALA A 1 83 ? 15.939 16.849 14.888 1.00 45.37 80 ALA A O 1
ATOM 664 N N . TYR A 1 84 ? 14.606 18.658 14.989 1.00 44.87 81 TYR A N 1
ATOM 665 C CA . TYR A 1 84 ? 15.541 19.546 14.305 1.00 45.37 81 TYR A CA 1
ATOM 666 C C . TYR A 1 84 ? 16.591 20.098 15.268 1.00 46.06 81 TYR A C 1
ATOM 667 O O . TYR A 1 84 ? 17.790 19.888 15.081 1.00 46.27 81 TYR A O 1
ATOM 676 N N . ALA A 1 85 ? 16.129 20.803 16.296 1.00 46.11 82 ALA A N 1
ATOM 677 C CA . ALA A 1 85 ? 17.014 21.409 17.287 1.00 47.70 82 ALA A CA 1
ATOM 678 C C . ALA A 1 85 ? 17.969 20.417 17.948 1.00 48.89 82 ALA A C 1
ATOM 679 O O . ALA A 1 85 ? 19.091 20.773 18.308 1.00 47.87 82 ALA A O 1
ATOM 681 N N . LYS A 1 86 ? 17.523 19.176 18.113 1.00 50.85 83 LYS A N 1
ATOM 682 C CA . LYS A 1 86 ? 18.351 18.151 18.738 1.00 53.08 83 LYS A CA 1
ATOM 683 C C . LYS A 1 86 ? 18.836 18.596 20.114 1.00 53.66 83 LYS A C 1
ATOM 684 O O . LYS A 1 86 ? 20.022 18.490 20.425 1.00 53.91 83 LYS A O 1
ATOM 690 N N . ASP A 1 87 ? 17.917 19.110 20.928 1.00 54.21 84 ASP A N 1
ATOM 691 C CA . ASP A 1 87 ? 18.251 19.554 22.280 1.00 54.75 84 ASP A CA 1
ATOM 692 C C . ASP A 1 87 ? 19.266 20.705 22.290 1.00 53.45 84 ASP A C 1
ATOM 693 O O . ASP A 1 87 ? 19.996 20.895 23.265 1.00 53.81 84 ASP A O 1
ATOM 698 N N . GLU A 1 88 ? 19.306 21.476 21.208 1.00 51.20 85 GLU A N 1
ATOM 699 C CA . GLU A 1 88 ? 20.235 22.597 21.109 1.00 48.81 85 GLU A CA 1
ATOM 700 C C . GLU A 1 88 ? 19.486 23.886 20.772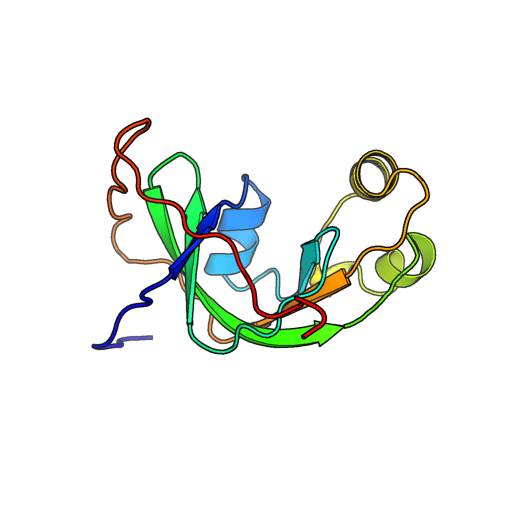 1.00 45.88 85 GLU A C 1
ATOM 701 O O . GLU A 1 88 ? 18.373 23.846 20.253 1.00 45.49 85 GLU A O 1
ATOM 707 N N . PRO A 1 89 ? 20.086 25.050 21.073 1.00 43.06 86 PRO A N 1
ATOM 708 C CA . PRO A 1 89 ? 19.475 26.358 20.809 1.00 39.75 86 PRO A CA 1
ATOM 709 C C . PRO A 1 89 ? 19.113 26.633 19.350 1.00 35.82 86 PRO A C 1
ATOM 710 O O . PRO A 1 89 ? 19.788 26.178 18.429 1.00 32.85 86 PRO A O 1
ATOM 714 N N . LEU A 1 90 ? 18.037 27.390 19.162 1.00 32.82 87 LEU A N 1
ATOM 715 C CA . LEU A 1 90 ? 17.570 27.757 17.835 1.00 28.36 87 LEU A CA 1
ATOM 716 C C . LEU A 1 90 ? 17.401 29.265 17.770 1.00 27.36 87 LEU A C 1
ATOM 717 O O . LEU A 1 90 ? 17.257 29.928 18.800 1.00 26.40 87 LEU A O 1
ATOM 722 N N . TYR A 1 91 ? 17.428 29.805 16.557 1.00 24.28 88 TYR A N 1
ATOM 723 C CA . TYR A 1 91 ? 17.254 31.234 16.368 1.00 23.80 88 TYR A CA 1
ATOM 724 C C . TYR A 1 91 ? 16.124 31.480 15.382 1.00 22.92 88 TYR A C 1
ATOM 725 O O . TYR A 1 91 ? 15.776 30.606 14.595 1.00 22.42 88 TYR A O 1
ATOM 734 N N . ALA A 1 92 ? 15.549 32.674 15.434 1.00 22.88 89 ALA A N 1
ATOM 735 C CA . ALA A 1 92 ? 14.469 33.020 14.530 1.00 22.10 89 ALA A CA 1
ATOM 736 C C . ALA A 1 92 ? 14.843 34.255 13.725 1.00 22.65 89 ALA A C 1
ATOM 737 O O . ALA A 1 92 ? 15.028 35.340 14.277 1.00 23.10 89 ALA A O 1
ATOM 739 N N . TRP A 1 93 ? 14.977 34.071 12.417 1.00 20.04 90 TRP A N 1
ATOM 740 C CA . TRP A 1 93 ? 15.297 35.163 11.513 1.00 20.30 90 TRP A CA 1
ATOM 741 C C . TRP A 1 93 ? 13.982 35.882 11.243 1.00 21.34 90 TRP A C 1
ATOM 742 O O . TRP A 1 93 ? 13.035 3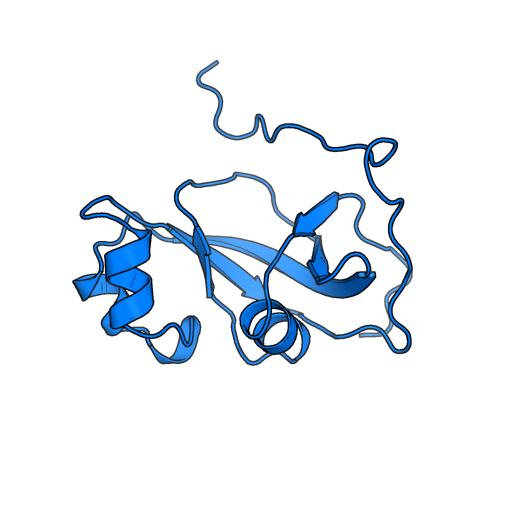5.282 10.729 1.00 20.43 90 TRP A O 1
ATOM 753 N N . VAL A 1 94 ? 13.926 37.163 11.600 1.00 21.93 91 VAL A N 1
ATOM 754 C CA . VAL A 1 94 ? 12.717 37.960 11.427 1.00 20.82 91 VAL A CA 1
ATOM 755 C C . VAL A 1 94 ? 12.577 38.527 10.021 1.00 20.19 91 VAL A C 1
ATOM 756 O O . VAL A 1 94 ? 13.435 39.267 9.544 1.00 18.21 91 VAL A O 1
ATOM 760 N N . LEU A 1 95 ? 11.463 38.198 9.375 1.00 20.31 92 LEU A N 1
ATOM 761 C CA . LEU A 1 95 ? 11.204 38.626 8.003 1.00 20.37 92 LEU A CA 1
ATOM 762 C C . LEU A 1 95 ? 9.979 39.523 7.856 1.00 20.60 92 LEU A C 1
ATOM 763 O O . LEU A 1 95 ? 9.039 39.441 8.640 1.00 21.87 92 LEU A O 1
ATOM 768 N N . GLU A 1 96 ? 9.996 40.376 6.836 1.00 22.11 93 GLU A N 1
ATOM 769 C CA . GLU A 1 96 ? 8.867 41.250 6.550 1.00 22.52 93 GLU A CA 1
ATOM 770 C C . GLU A 1 96 ? 8.878 41.621 5.077 1.00 22.35 93 GLU A C 1
ATOM 771 O O . GLU A 1 96 ? 9.855 41.364 4.376 1.00 20.97 93 GLU A O 1
ATOM 777 N N . ASN A 1 97 ? 7.783 42.212 4.605 1.00 21.50 94 ASN A N 1
ATOM 778 C CA . ASN A 1 97 ? 7.668 42.605 3.206 1.00 21.80 94 ASN A CA 1
ATOM 779 C C 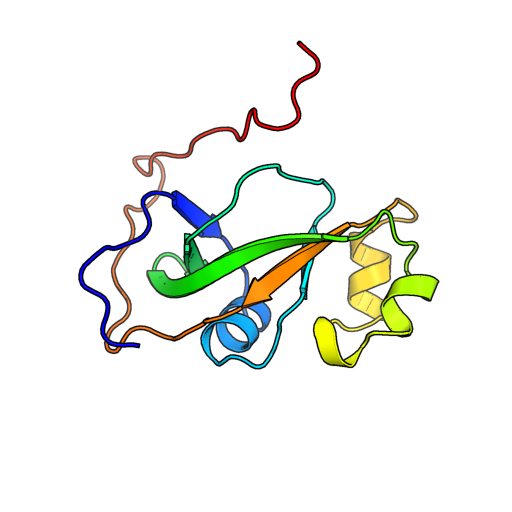. ASN A 1 97 ? 7.902 41.426 2.261 1.00 20.77 94 ASN A C 1
ATOM 780 O O . ASN A 1 97 ? 8.484 41.588 1.190 1.00 20.36 94 ASN A O 1
ATOM 785 N N . ALA A 1 98 ? 7.455 40.236 2.653 1.00 18.04 95 ALA A N 1
ATOM 786 C CA . ALA A 1 98 ? 7.638 39.063 1.798 1.00 17.41 95 ALA A CA 1
ATOM 787 C C . ALA A 1 98 ? 6.580 38.979 0.711 1.00 18.29 95 ALA A C 1
ATOM 788 O O . ALA A 1 98 ? 5.418 39.304 0.945 1.00 19.64 95 ALA A O 1
ATOM 790 N N . PHE A 1 99 ? 6.987 38.555 -0.484 1.00 15.81 96 PHE A N 1
ATOM 791 C CA . PHE A 1 99 ? 6.042 38.368 -1.575 1.00 16.74 96 PHE A CA 1
ATOM 792 C C . PHE A 1 99 ? 6.539 37.307 -2.537 1.00 15.76 96 PHE A C 1
ATOM 793 O O . PHE A 1 99 ? 7.740 37.019 -2.612 1.00 14.45 96 PHE A O 1
ATOM 801 N N . ARG A 1 100 ? 5.596 36.715 -3.257 1.00 16.67 97 ARG A N 1
ATOM 802 C CA . ARG A 1 100 ? 5.896 35.665 -4.214 1.00 17.83 97 ARG A CA 1
ATOM 803 C C . ARG A 1 100 ? 5.960 36.261 -5.612 1.00 19.49 97 ARG A C 1
ATOM 804 O O . ARG A 1 100 ? 5.074 37.016 -6.017 1.00 20.96 97 ARG A O 1
ATOM 812 N N . TYR A 1 101 ? 7.009 35.931 -6.353 1.00 20.58 98 TYR A N 1
ATOM 813 C CA . TYR A 1 101 ? 7.135 36.458 -7.704 1.00 21.39 98 TYR A CA 1
ATOM 814 C C . TYR A 1 101 ? 6.044 35.906 -8.611 1.00 23.77 98 TYR A C 1
ATOM 815 O O . TYR A 1 101 ? 5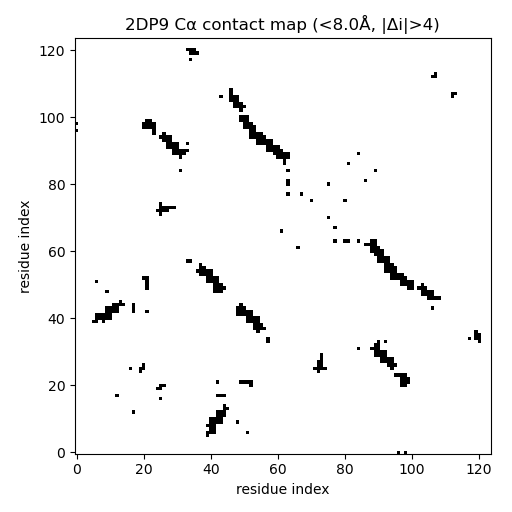.618 34.758 -8.478 1.00 22.79 98 TYR A O 1
ATOM 824 N N . GLU A 1 102 ? 5.603 36.754 -9.530 1.00 26.35 99 GLU A N 1
ATOM 825 C CA . GLU A 1 102 ? 4.586 36.423 -10.514 1.00 29.77 99 GLU A CA 1
ATOM 826 C C . GLU A 1 102 ? 4.952 35.097 -11.182 1.00 29.23 99 GLU A C 1
ATOM 827 O O . GLU A 1 102 ? 4.101 34.232 -11.395 1.00 28.34 99 GLU A O 1
ATOM 833 N N . LYS A 1 103 ? 6.231 34.953 -11.513 1.00 26.88 100 LYS A N 1
ATOM 834 C CA . LYS A 1 103 ? 6.739 33.731 -12.120 1.00 28.07 100 LYS A CA 1
ATOM 835 C C . LYS A 1 103 ? 8.011 33.294 -11.406 1.00 25.89 100 LYS A C 1
ATOM 836 O O . LYS A 1 103 ? 8.927 34.088 -11.212 1.00 27.17 100 LYS A O 1
ATOM 842 N N . PRO A 1 104 ? 8.073 32.030 -10.980 1.00 26.03 101 PRO A N 1
ATOM 843 C CA . PRO A 1 104 ? 9.285 31.575 -10.297 1.00 25.90 101 PRO A CA 1
ATOM 844 C C . PRO A 1 104 ? 10.457 31.612 -11.270 1.00 27.13 101 PRO A C 1
ATOM 845 O O . PRO A 1 104 ? 10.303 31.267 -12.445 1.00 26.31 101 PRO A O 1
ATOM 849 N N . LEU A 1 105 ? 11.616 32.052 -10.789 1.00 25.52 102 LEU A N 1
ATOM 850 C CA . LEU A 1 105 ? 12.803 32.133 -11.627 1.00 26.72 102 LEU A CA 1
ATOM 851 C C . LEU A 1 105 ? 13.679 30.906 -11.438 1.00 27.15 102 LEU A C 1
ATOM 852 O O . LEU A 1 105 ? 13.712 30.317 -10.363 1.00 25.74 102 LEU A O 1
ATOM 857 N N . HIS A 1 106 ? 14.383 30.520 -12.494 1.00 29.20 103 HIS A N 1
ATOM 858 C CA . HIS A 1 106 ? 15.262 29.363 -12.436 1.00 31.66 103 HIS A CA 1
ATOM 859 C C . HIS A 1 106 ? 16.586 29.733 -11.783 1.00 31.93 103 HIS A C 1
ATOM 860 O O . HIS A 1 106 ? 17.131 30.813 -12.015 1.00 32.15 103 HIS A O 1
ATOM 867 N N . VAL A 1 107 ? 17.090 28.836 -10.947 1.00 32.90 104 VAL A N 1
ATOM 868 C CA . VAL A 1 107 ? 18.361 29.049 -10.273 1.00 34.71 104 VAL A CA 1
ATOM 869 C C . VAL A 1 107 ? 19.317 27.983 -10.782 1.00 36.65 104 VAL A C 1
ATOM 870 O O . VAL A 1 107 ? 18.961 26.804 -10.843 1.00 35.78 104 VAL A O 1
ATOM 874 N N . PRO A 1 108 ? 20.541 28.385 -11.162 1.00 38.98 105 PRO A N 1
ATOM 875 C CA . PRO A 1 108 ? 21.542 27.441 -11.667 1.00 40.98 105 PRO A CA 1
ATOM 876 C C . PRO A 1 108 ? 21.614 26.183 -10.817 1.00 42.62 105 PRO A C 1
ATOM 877 O O . PRO A 1 108 ? 21.742 26.244 -9.592 1.00 42.15 105 PRO A O 1
ATOM 881 N N . ARG A 1 109 ? 21.518 25.042 -11.486 1.00 44.81 106 ARG A N 1
ATOM 882 C CA . ARG A 1 109 ? 21.553 23.748 -10.827 1.00 48.60 106 ARG A CA 1
ATOM 883 C C . ARG A 1 109 ? 22.961 23.379 -10.366 1.00 48.58 106 ARG A C 1
ATOM 884 O O . ARG A 1 109 ? 23.944 23.998 -10.776 1.00 48.92 106 ARG A O 1
ATOM 892 N N . ARG A 1 110 ? 23.048 22.373 -9.503 1.00 48.77 107 ARG A N 1
ATOM 893 C CA . ARG A 1 110 ? 24.333 21.900 -9.007 1.00 49.26 107 ARG A CA 1
ATOM 894 C C . ARG A 1 110 ? 25.029 21.185 -10.159 1.00 48.02 107 ARG A C 1
ATOM 895 O O . ARG A 1 110 ? 24.374 20.679 -11.068 1.00 48.57 107 ARG A O 1
ATOM 903 N N . PRO A 1 111 ? 26.368 21.131 -10.138 1.00 47.06 108 PRO A N 1
ATOM 904 C CA . PRO A 1 111 ? 27.237 21.699 -9.104 1.00 45.16 108 PRO A CA 1
ATOM 905 C C . PRO A 1 111 ? 27.721 23.092 -9.493 1.00 42.68 108 PRO A C 1
ATOM 906 O O . PRO A 1 111 ? 28.469 23.729 -8.751 1.00 43.40 108 PRO A O 1
ATOM 910 N N . GLY A 1 112 ? 27.295 23.557 -10.662 1.00 40.14 109 GLY A N 1
ATOM 911 C CA . GLY A 1 112 ? 27.704 24.872 -11.120 1.00 37.02 109 GLY A CA 1
ATOM 912 C C . GLY A 1 112 ? 27.205 25.987 -10.218 1.00 34.64 109 GLY A C 1
ATOM 913 O O . GLY A 1 112 ? 27.835 27.044 -10.119 1.00 33.69 109 GLY A O 1
ATOM 914 N N . ARG A 1 113 ? 26.072 25.748 -9.563 1.00 30.69 110 ARG A N 1
ATOM 915 C CA . ARG A 1 113 ? 25.467 26.723 -8.664 1.00 27.16 110 ARG A CA 1
ATOM 916 C C . ARG A 1 113 ? 26.465 27.328 -7.681 1.00 24.79 110 ARG A C 1
ATOM 917 O O . ARG A 1 113 ? 27.087 26.617 -6.893 1.00 23.46 110 ARG A O 1
ATOM 925 N N . VAL A 1 114 ? 26.608 28.647 -7.724 1.00 22.39 111 VAL A N 1
ATOM 926 C CA . VAL A 1 114 ? 27.527 29.325 -6.822 1.00 20.65 111 VAL A CA 1
ATOM 927 C C . VAL A 1 114 ? 26.877 29.554 -5.463 1.00 19.45 111 VAL A C 1
ATOM 928 O O . VAL A 1 114 ? 25.771 30.088 -5.374 1.00 18.17 111 VAL A O 1
ATOM 932 N N . MET A 1 115 ? 27.572 29.136 -4.411 1.00 16.30 112 MET A N 1
ATOM 933 C CA . MET A 1 115 ? 27.093 29.311 -3.044 1.00 15.35 112 MET A CA 1
ATOM 934 C C . MET A 1 115 ? 28.174 30.07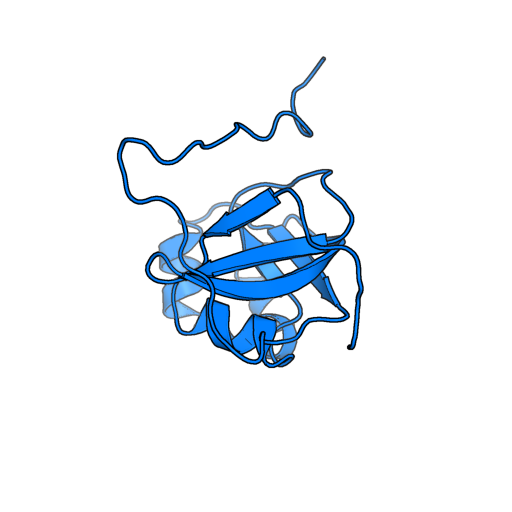6 -2.300 1.00 12.90 112 MET A C 1
ATOM 935 O O . MET A 1 115 ? 29.364 29.862 -2.538 1.00 15.24 112 MET A O 1
ATOM 940 N N . PHE A 1 116 ? 27.768 30.974 -1.410 1.00 14.54 113 PHE A N 1
ATOM 941 C CA . PHE A 1 116 ? 28.726 31.737 -0.626 1.00 15.38 113 PHE A CA 1
ATOM 942 C C . PHE A 1 116 ? 28.537 31.412 0.845 1.00 15.08 113 PHE A C 1
ATOM 943 O O . PHE A 1 116 ? 27.422 31.168 1.291 1.00 16.04 113 PHE A O 1
ATOM 951 N N . VAL A 1 117 ? 29.638 31.408 1.586 1.00 16.78 114 VAL A N 1
ATOM 952 C CA . VAL A 1 117 ? 29.608 31.149 3.018 1.00 15.74 114 VAL A CA 1
ATOM 953 C C . VAL A 1 117 ? 29.286 32.466 3.720 1.00 15.79 114 VAL A C 1
ATOM 954 O O . VAL A 1 117 ? 29.870 33.497 3.400 1.00 14.48 114 VAL A O 1
ATOM 958 N N . ASP A 1 118 ? 28.356 32.430 4.667 1.00 15.39 115 ASP A N 1
ATOM 959 C CA . ASP A 1 118 ? 27.992 33.619 5.431 1.00 15.11 115 ASP A CA 1
ATOM 960 C C . ASP A 1 118 ? 29.089 33.830 6.477 1.00 16.16 115 ASP A C 1
ATOM 961 O O . ASP A 1 118 ? 29.260 33.007 7.371 1.00 15.93 115 ASP A O 1
ATOM 966 N N . LEU A 1 119 ? 29.842 34.915 6.358 1.00 15.94 116 LEU A N 1
ATOM 967 C CA . LEU A 1 119 ? 30.918 35.187 7.308 1.00 19.45 116 LEU A CA 1
ATOM 968 C C . LEU A 1 119 ? 30.514 36.253 8.326 1.00 21.79 116 LEU A C 1
ATOM 969 O O . LEU A 1 119 ? 31.340 36.703 9.119 1.00 22.60 116 LEU A O 1
ATOM 974 N N . SER A 1 120 ? 29.244 36.649 8.316 1.00 21.61 117 SER A N 1
ATOM 975 C CA . SER A 1 120 ? 28.788 37.693 9.232 1.00 25.20 117 SER A CA 1
ATOM 976 C C . SER A 1 120 ? 28.948 37.403 10.727 1.00 26.43 117 SER A C 1
ATOM 977 O O . SER A 1 120 ? 28.985 38.332 11.529 1.00 27.96 117 SER A O 1
ATOM 980 N N . GLU A 1 121 ? 29.057 36.131 11.107 1.00 28.18 118 GLU A N 1
ATOM 981 C CA . GLU A 1 121 ? 29.204 35.772 12.519 1.00 30.15 118 GLU A CA 1
ATOM 982 C C . GLU A 1 121 ? 30.622 35.373 12.926 1.00 30.40 118 GLU A C 1
ATOM 983 O O . GLU A 1 121 ? 30.864 35.031 14.083 1.00 31.24 118 GLU A O 1
ATOM 989 N N . VAL A 1 122 ? 31.553 35.413 11.979 1.00 29.83 119 VAL A N 1
ATOM 990 C CA . VAL A 1 122 ? 32.944 35.059 12.248 1.00 27.63 119 VAL A CA 1
ATOM 991 C C . VAL A 1 122 ? 33.572 35.923 13.344 1.00 28.54 119 VAL A C 1
ATOM 992 O O . VAL A 1 122 ? 33.433 37.144 13.345 1.00 26.51 119 VAL A O 1
ATOM 996 N N . ARG A 1 123 ? 34.270 35.274 14.269 1.00 31.04 120 ARG A N 1
ATOM 997 C CA . ARG A 1 123 ? 34.941 35.962 15.375 1.00 35.21 120 ARG A CA 1
ATOM 998 C C . ARG A 1 123 ? 36.258 36.558 14.874 1.00 35.98 120 ARG A C 1
ATOM 999 O O . ARG A 1 123 ? 37.280 35.875 14.850 1.00 35.95 120 ARG A O 1
ATOM 1007 N N . TRP A 1 124 ? 36.238 37.825 14.473 1.00 37.76 121 TRP A N 1
ATOM 1008 C CA . TRP A 1 124 ? 37.444 38.476 13.966 1.00 38.40 121 TRP A CA 1
ATOM 1009 C C . TRP A 1 124 ? 38.386 38.891 15.088 1.00 38.91 121 TRP A C 1
ATOM 1010 O O . TRP A 1 124 ? 39.586 38.551 15.010 1.00 37.28 121 TRP A O 1
#

Radius of gyration: 14.62 Å; Cα contacts (8 Å, |Δi|>4): 219; chains: 1; bounding box: 36×31×37 Å